Protein AF-A0A1J1E5X7-F1 (afdb_monomer)

Secondary structure (DSSP, 8-state):
-----HHHHHHHHHT---HHHHHHHHHHHHHHHHHHHHHHHHHHHHTT--TTS-HHHHHHHHHHHHHHHHHHHHHHHHHHTT-HHHHHHHHHHHHHHTT--------

Sequence (107 aa):
MKENSMINRLKERWKVNSNWELFKILLVFSVTGSSSVYVKKLAFELLGISSDASLYIRFLMWILIVFPAYQVLLIFYGFIFGMFDFFLEFEKKMFSKLGFKFSKKKG

Solvent-accessible surface area (backbone atoms only — not comparable to full-atom values): 6226 Å² total; per-residue (Å²): 132,85,73,90,44,74,66,51,55,50,25,64,75,68,72,44,92,47,74,66,57,53,50,52,53,52,50,40,52,51,54,37,54,59,49,41,55,54,50,45,52,53,52,37,61,75,67,62,64,53,90,83,54,54,71,66,60,53,51,52,51,46,50,67,50,40,54,58,50,44,53,53,39,42,40,52,44,16,49,76,74,74,38,32,68,60,37,50,52,50,49,54,55,52,40,47,72,73,68,50,70,80,76,79,80,77,126

Foldseek 3Di:
DPPPDPQVVVCVVLVHDDPVVVVLLVVLVVVLVVVLVVQLVVVCVVVVVDPPPDPVVSVVVSCVRSVVSSLVSSLVSCVVSVNNVSSVVVVQVVCVVVVPPPPPPDD

Mean predicted aligned error: 7.23 Å

Organism: NCBI:txid242600

Radius of gyration: 17.44 Å; Cα contacts (8 Å, |Δi|>4): 56; chains: 1; bounding box: 47×28×55 Å

Structure (mmCIF, N/CA/C/O backbone):
data_AF-A0A1J1E5X7-F1
#
_entry.id   AF-A0A1J1E5X7-F1
#
loop_
_atom_site.group_PDB
_atom_site.id
_atom_site.type_symbol
_atom_site.label_atom_id
_atom_site.label_alt_id
_atom_site.label_comp_id
_atom_site.label_asym_id
_atom_site.label_entity_id
_atom_site.label_seq_id
_atom_site.pdbx_PDB_ins_code
_atom_site.Cartn_x
_atom_site.Cartn_y
_atom_site.Cartn_z
_atom_site.occupancy
_atom_site.B_iso_or_equiv
_atom_site.auth_seq_id
_atom_site.auth_comp_id
_atom_site.auth_asym_id
_atom_site.auth_atom_id
_atom_site.pdbx_PDB_model_num
ATOM 1 N N . MET A 1 1 ? -10.505 2.383 31.685 1.00 45.12 1 MET A N 1
ATOM 2 C CA . MET A 1 1 ? -9.136 2.564 31.153 1.00 45.12 1 MET A CA 1
ATOM 3 C C . MET A 1 1 ? -9.135 2.097 29.703 1.00 45.12 1 MET A C 1
ATOM 5 O O . MET A 1 1 ? -9.294 0.906 29.484 1.00 45.12 1 MET A O 1
ATOM 9 N N . LYS A 1 2 ? -9.070 2.995 28.708 1.00 55.28 2 LYS A N 1
ATOM 10 C CA . LYS A 1 2 ? -8.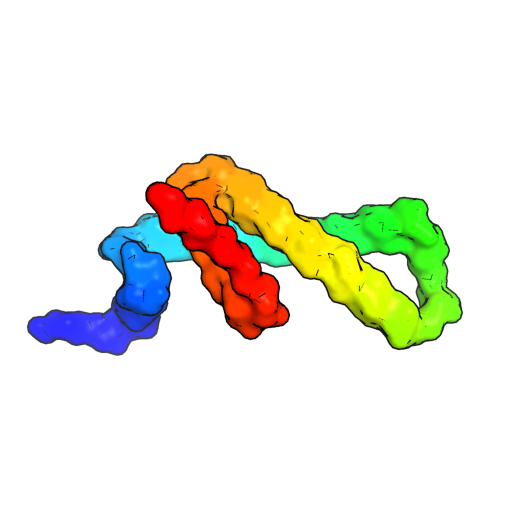874 2.559 27.314 1.00 55.28 2 LYS A CA 1
ATOM 11 C C . LYS A 1 2 ? -7.438 2.057 27.199 1.00 55.28 2 LYS A C 1
ATOM 13 O O . LYS A 1 2 ? -6.506 2.819 27.439 1.00 55.28 2 LYS A O 1
ATOM 18 N N . GLU A 1 3 ? -7.268 0.775 26.915 1.00 57.16 3 GLU A N 1
ATOM 19 C CA . GLU A 1 3 ? -5.953 0.162 26.776 1.00 57.16 3 GLU A CA 1
ATOM 20 C C . GLU A 1 3 ? -5.170 0.854 25.649 1.00 57.16 3 GLU A C 1
ATOM 22 O O . GLU A 1 3 ? -5.604 0.894 24.497 1.00 57.16 3 GLU A O 1
ATOM 27 N N . ASN A 1 4 ? -4.030 1.455 25.991 1.00 63.47 4 ASN A N 1
ATOM 28 C CA . ASN A 1 4 ? -3.239 2.333 25.123 1.00 63.47 4 ASN A CA 1
ATOM 29 C C . ASN A 1 4 ? -2.301 1.523 24.201 1.00 63.47 4 ASN A C 1
ATOM 31 O O . ASN A 1 4 ? -1.118 1.826 24.066 1.00 63.47 4 ASN A O 1
ATOM 35 N N . SER A 1 5 ? -2.811 0.449 23.593 1.00 77.69 5 SER A N 1
ATOM 36 C CA . SER A 1 5 ? -2.023 -0.435 22.729 1.00 77.69 5 SER A CA 1
ATOM 37 C C . SER A 1 5 ? -1.937 0.112 21.298 1.00 77.69 5 SER A C 1
ATOM 39 O O . SER A 1 5 ? -2.867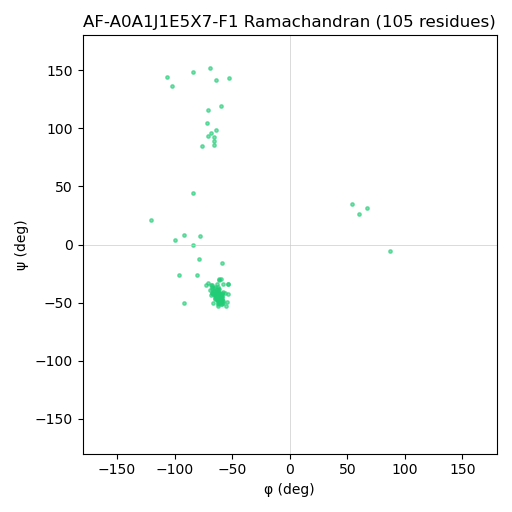 0.752 20.796 1.00 77.69 5 SER A O 1
ATOM 41 N N . MET A 1 6 ? -0.823 -0.151 20.601 1.00 82.50 6 MET A N 1
ATOM 42 C CA . MET A 1 6 ? -0.659 0.231 19.186 1.00 82.50 6 MET A CA 1
ATOM 43 C C . MET A 1 6 ? -1.805 -0.294 18.303 1.00 82.50 6 MET A C 1
ATOM 45 O O . MET A 1 6 ? -2.241 0.392 17.378 1.00 82.50 6 MET A O 1
ATOM 49 N N . ILE A 1 7 ? -2.338 -1.474 18.632 1.00 84.88 7 ILE A N 1
ATOM 50 C CA . ILE A 1 7 ? -3.477 -2.099 17.951 1.00 84.88 7 ILE A CA 1
ATOM 51 C C . ILE A 1 7 ? -4.734 -1.226 18.065 1.00 84.88 7 ILE A C 1
ATOM 53 O O . ILE A 1 7 ? -5.421 -1.009 17.068 1.00 84.88 7 ILE A O 1
ATOM 57 N N . ASN A 1 8 ? -5.018 -0.667 19.244 1.00 84.88 8 ASN A N 1
ATOM 58 C CA . ASN A 1 8 ? -6.198 0.176 19.446 1.00 84.88 8 ASN A CA 1
ATOM 59 C C . ASN A 1 8 ? -6.102 1.506 18.684 1.00 84.88 8 ASN A C 1
ATOM 61 O O . ASN A 1 8 ? -7.095 1.955 18.115 1.00 84.88 8 ASN A O 1
ATOM 65 N N . ARG A 1 9 ? -4.901 2.086 18.552 1.00 85.69 9 ARG A N 1
ATOM 66 C CA . ARG A 1 9 ? -4.683 3.283 17.713 1.00 85.69 9 ARG A CA 1
ATOM 67 C C . ARG A 1 9 ? -4.929 3.010 16.227 1.00 85.69 9 ARG A C 1
ATOM 69 O O . ARG A 1 9 ? -5.503 3.848 15.530 1.00 85.69 9 ARG A O 1
ATOM 76 N N . LEU A 1 10 ? -4.495 1.848 15.731 1.00 85.00 10 LEU A N 1
ATOM 77 C CA . LEU A 1 10 ? -4.739 1.429 14.346 1.00 85.00 10 LEU A CA 1
ATOM 78 C C . LEU A 1 10 ? -6.230 1.220 14.085 1.00 85.00 10 LEU A C 1
ATOM 80 O O . LEU A 1 10 ? -6.751 1.711 13.083 1.00 85.00 10 LEU A O 1
ATOM 84 N N . LYS A 1 11 ? -6.922 0.571 15.024 1.00 86.00 11 LYS A N 1
ATOM 85 C CA . LYS A 1 11 ? -8.371 0.385 14.969 1.00 86.00 11 LYS A CA 1
ATOM 86 C C . LYS A 1 11 ? -9.138 1.697 14.911 1.00 86.00 11 LYS A C 1
ATOM 88 O O . LYS A 1 11 ? -9.968 1.862 14.026 1.00 86.00 11 LYS A O 1
ATOM 93 N N . GLU A 1 12 ? -8.813 2.653 15.781 1.00 87.69 12 GLU A N 1
ATOM 94 C CA . GLU A 1 12 ? -9.443 3.980 15.771 1.00 87.69 12 GLU A CA 1
ATOM 95 C C . GLU A 1 12 ? -9.167 4.730 14.455 1.00 87.69 12 GLU A C 1
ATOM 97 O O . GLU A 1 12 ? -10.076 5.317 13.866 1.00 87.69 12 GLU A O 1
ATOM 102 N N . ARG A 1 13 ? -7.935 4.661 13.926 1.00 85.69 13 ARG A N 1
ATOM 103 C CA . ARG A 1 13 ? -7.561 5.310 12.655 1.00 85.69 13 ARG A CA 1
ATOM 104 C C . ARG A 1 13 ? -8.305 4.735 11.446 1.00 85.69 13 ARG A C 1
ATOM 106 O O . ARG A 1 13 ? -8.611 5.481 10.510 1.00 85.69 13 ARG A O 1
ATOM 113 N N . TRP A 1 14 ? -8.540 3.428 11.440 1.00 85.69 14 TRP A N 1
ATOM 114 C CA . TRP A 1 14 ? -9.210 2.704 10.356 1.00 85.69 14 TRP A CA 1
ATOM 115 C C . TRP A 1 14 ? -10.691 2.424 10.635 1.00 85.69 14 TRP A C 1
ATOM 117 O O . TRP A 1 14 ? -11.353 1.828 9.797 1.00 85.69 14 TRP A O 1
ATOM 127 N N . LYS A 1 15 ? -11.227 2.916 11.760 1.00 87.12 15 LYS A N 1
ATOM 128 C CA . LYS A 1 15 ? -12.627 2.752 12.183 1.00 87.12 15 LYS A CA 1
ATOM 129 C C . LYS A 1 15 ? -13.100 1.289 12.222 1.00 87.12 15 LYS A C 1
ATOM 131 O O . LYS A 1 15 ? -14.258 1.012 11.931 1.00 87.12 15 LYS A O 1
ATOM 136 N N . VAL A 1 16 ? -12.214 0.364 12.585 1.00 88.50 16 VAL A N 1
ATOM 137 C CA . VAL A 1 16 ? -12.538 -1.064 12.747 1.00 88.50 16 VAL A CA 1
ATOM 138 C C . VAL A 1 16 ? -12.675 -1.407 14.222 1.00 88.50 16 VAL A C 1
ATOM 140 O O . VAL A 1 16 ? -11.870 -0.975 15.046 1.00 88.50 16 VAL A O 1
ATOM 143 N N . ASN A 1 17 ? -13.697 -2.189 14.559 1.00 83.62 17 ASN A N 1
ATOM 144 C CA . ASN A 1 17 ? -14.040 -2.491 15.950 1.00 83.62 17 ASN A CA 1
ATOM 145 C C . ASN A 1 17 ? -13.431 -3.826 16.403 1.00 83.62 17 ASN A C 1
ATOM 147 O O . ASN A 1 17 ? -13.140 -4.012 17.586 1.00 83.62 17 ASN A O 1
ATOM 151 N N . SER A 1 18 ? -13.175 -4.744 15.463 1.00 88.56 18 SER A N 1
ATOM 152 C CA . SER A 1 18 ? -12.703 -6.096 15.765 1.00 88.56 18 SER A CA 1
ATOM 153 C C . SER A 1 18 ? -11.223 -6.314 15.430 1.00 88.56 18 SER A C 1
ATOM 155 O O . SER A 1 18 ? -10.704 -5.842 14.419 1.00 88.56 18 SER A O 1
ATOM 157 N N . ASN A 1 19 ? -10.531 -7.106 16.260 1.00 89.00 19 ASN A N 1
ATOM 158 C CA . ASN A 1 19 ? -9.185 -7.615 15.948 1.00 89.00 19 ASN A CA 1
ATOM 159 C C . ASN A 1 19 ? -9.173 -8.428 14.646 1.00 89.00 19 ASN A C 1
ATOM 161 O O . ASN A 1 19 ? -8.198 -8.384 13.900 1.00 89.00 19 ASN A O 1
ATOM 165 N N . TRP A 1 20 ? -10.266 -9.142 14.365 1.00 89.62 20 TRP A N 1
ATOM 166 C CA . TRP A 1 20 ? -10.397 -9.963 13.165 1.00 89.62 20 TRP A CA 1
ATOM 167 C C . TRP A 1 20 ? -10.460 -9.119 11.889 1.00 89.62 20 TRP A C 1
ATOM 169 O O . TRP A 1 20 ? -9.883 -9.477 10.866 1.00 89.62 20 TRP A O 1
ATOM 179 N N . GLU A 1 21 ? -11.116 -7.961 11.952 1.00 90.69 21 GLU A N 1
ATOM 180 C CA . GLU A 1 21 ? -11.166 -7.011 10.839 1.00 90.69 21 GLU A CA 1
ATOM 181 C C . GLU A 1 21 ? -9.783 -6.442 10.535 1.00 90.69 21 GLU A C 1
ATOM 183 O O . GLU A 1 21 ? -9.360 -6.439 9.380 1.00 90.69 21 GLU A O 1
ATOM 188 N N . LEU A 1 22 ? -9.048 -6.038 11.577 1.00 91.62 22 LEU A N 1
ATOM 189 C CA . LEU A 1 22 ? -7.674 -5.569 11.432 1.00 91.62 22 LEU A CA 1
ATOM 190 C C . LEU A 1 22 ? -6.770 -6.654 10.831 1.00 91.62 22 LEU A C 1
ATOM 192 O O . LEU A 1 22 ? -6.003 -6.364 9.917 1.00 91.62 22 LEU A O 1
ATOM 196 N N . PHE A 1 23 ? -6.886 -7.901 11.295 1.00 93.44 23 PHE A N 1
ATOM 197 C CA . PHE A 1 23 ? -6.132 -9.026 10.741 1.00 93.44 23 PHE A CA 1
ATOM 198 C C . PHE A 1 23 ? -6.421 -9.234 9.249 1.00 93.44 23 PHE A C 1
ATOM 200 O O . PHE A 1 23 ? -5.485 -9.331 8.460 1.00 93.44 23 PHE A O 1
ATOM 207 N N . LYS A 1 24 ? -7.698 -9.221 8.839 1.00 93.31 24 LYS A N 1
ATOM 208 C CA . LYS A 1 24 ? -8.082 -9.321 7.421 1.00 93.31 24 LYS A CA 1
ATOM 209 C C . LYS A 1 24 ? -7.484 -8.193 6.581 1.00 93.31 24 LYS A C 1
ATOM 211 O O . LYS A 1 24 ? -6.982 -8.453 5.494 1.00 93.31 24 LYS A O 1
ATOM 216 N N . ILE A 1 25 ? -7.499 -6.959 7.085 1.00 92.94 25 ILE A N 1
ATOM 217 C CA . ILE A 1 25 ? -6.903 -5.810 6.390 1.00 92.94 25 ILE A CA 1
ATOM 218 C C . ILE A 1 25 ? -5.398 -6.020 6.193 1.00 92.94 25 ILE A C 1
ATOM 220 O O . ILE A 1 25 ? -4.894 -5.850 5.084 1.00 92.94 25 ILE A O 1
ATOM 224 N N . LEU A 1 26 ? -4.683 -6.417 7.250 1.00 93.69 26 LEU A N 1
ATOM 225 C CA . LEU A 1 26 ? -3.247 -6.695 7.176 1.00 93.69 26 LEU A CA 1
ATOM 226 C C . LEU A 1 26 ? -2.944 -7.828 6.192 1.00 93.69 26 LEU A C 1
ATOM 228 O O . LEU A 1 26 ? -2.041 -7.692 5.373 1.00 93.69 26 LEU A O 1
ATOM 232 N N . LEU A 1 27 ? -3.739 -8.897 6.219 1.00 95.50 27 LEU A N 1
ATOM 233 C CA . LEU A 1 27 ? -3.611 -10.020 5.298 1.00 95.50 27 LEU A CA 1
ATOM 234 C C . LEU A 1 27 ? -3.802 -9.573 3.844 1.00 95.50 27 LEU A C 1
ATOM 236 O O . LEU A 1 27 ? -2.970 -9.895 2.998 1.00 95.50 27 LEU A O 1
ATOM 240 N N . VAL A 1 28 ? -4.834 -8.776 3.552 1.00 95.62 28 VAL A N 1
ATOM 241 C CA . VAL A 1 28 ? -5.051 -8.212 2.211 1.00 95.62 28 VAL A CA 1
ATOM 242 C C . VAL A 1 28 ? -3.856 -7.369 1.770 1.00 95.62 28 VAL A C 1
ATOM 244 O O . VAL A 1 28 ? -3.386 -7.541 0.647 1.00 95.62 28 VAL A O 1
ATOM 247 N N . PHE A 1 29 ? -3.313 -6.508 2.635 1.00 95.06 29 PHE A N 1
ATOM 248 C CA . PHE A 1 29 ? -2.122 -5.719 2.306 1.00 95.06 29 PHE A CA 1
ATOM 249 C C . PHE A 1 29 ? -0.897 -6.594 2.025 1.00 95.06 29 PHE A C 1
ATOM 251 O O . PHE A 1 29 ? -0.166 -6.318 1.073 1.00 95.06 29 PHE A O 1
ATOM 258 N N . SER A 1 30 ? -0.689 -7.658 2.805 1.00 95.75 30 SER A N 1
ATOM 259 C CA . SER A 1 30 ? 0.403 -8.609 2.592 1.00 95.75 30 SER A CA 1
ATOM 260 C C . SER A 1 30 ? 0.277 -9.323 1.247 1.00 95.75 30 SER A C 1
ATOM 262 O O . SER A 1 30 ? 1.225 -9.299 0.464 1.00 95.75 30 SER A O 1
ATOM 264 N N . VAL A 1 31 ? -0.895 -9.891 0.936 1.00 95.94 31 VAL A N 1
ATOM 265 C CA . VAL A 1 31 ? -1.110 -10.596 -0.338 1.00 95.94 31 VAL A CA 1
ATOM 266 C C . VAL A 1 31 ? -1.013 -9.630 -1.520 1.00 95.94 31 VAL A C 1
ATOM 268 O O . VAL A 1 31 ? -0.313 -9.917 -2.487 1.00 95.94 31 VAL A O 1
ATOM 271 N N . THR A 1 32 ? -1.625 -8.447 -1.426 1.00 95.62 32 THR A N 1
ATOM 272 C CA . THR A 1 32 ? -1.532 -7.406 -2.467 1.00 95.62 32 THR A CA 1
ATOM 273 C C . THR A 1 32 ? -0.077 -6.993 -2.709 1.00 95.62 32 THR A C 1
ATOM 275 O O . THR A 1 32 ? 0.358 -6.890 -3.857 1.00 95.62 32 THR A O 1
ATOM 278 N N . GLY A 1 33 ? 0.698 -6.793 -1.636 1.00 93.19 33 GLY A N 1
ATOM 279 C CA . GLY A 1 33 ? 2.120 -6.462 -1.703 1.00 93.19 33 GLY A CA 1
ATOM 280 C C . GLY A 1 33 ? 2.920 -7.525 -2.448 1.00 93.19 33 GLY A C 1
ATOM 281 O O . GLY A 1 33 ? 3.617 -7.197 -3.409 1.00 93.19 33 GLY A O 1
ATOM 282 N N . SER A 1 34 ? 2.759 -8.795 -2.076 1.00 95.00 34 SER A N 1
ATOM 283 C CA . SER A 1 34 ? 3.409 -9.913 -2.764 1.00 95.00 34 SER A CA 1
ATOM 284 C C . SER A 1 34 ? 3.001 -9.996 -4.239 1.00 95.00 34 SER A C 1
ATOM 286 O O . SER A 1 34 ? 3.870 -10.065 -5.109 1.00 95.00 34 SER A O 1
ATOM 288 N N . SER A 1 35 ? 1.706 -9.906 -4.549 1.00 95.00 35 SER A N 1
ATOM 289 C CA . SER A 1 35 ? 1.192 -9.980 -5.924 1.00 95.00 35 SER A CA 1
ATOM 290 C C . SER A 1 35 ? 1.693 -8.842 -6.816 1.00 95.00 35 SER A C 1
ATOM 292 O O . SER A 1 35 ? 1.974 -9.058 -7.994 1.00 95.00 35 SER A O 1
ATOM 294 N N . SER A 1 36 ? 1.887 -7.641 -6.266 1.00 93.25 36 SER A N 1
ATOM 295 C CA . SER A 1 36 ? 2.357 -6.475 -7.027 1.00 93.25 36 SER A CA 1
ATOM 296 C C . SER A 1 36 ? 3.750 -6.662 -7.648 1.00 93.25 36 SER A C 1
ATOM 298 O O . SER A 1 36 ? 4.024 -6.140 -8.732 1.00 93.25 36 SER A O 1
ATOM 300 N N . VAL A 1 37 ? 4.615 -7.460 -7.011 1.00 92.12 37 VAL A N 1
ATOM 301 C CA . VAL A 1 37 ? 5.949 -7.799 -7.532 1.00 92.12 37 VAL A CA 1
ATOM 302 C C . VAL A 1 37 ? 5.834 -8.668 -8.783 1.00 92.12 37 VAL A C 1
ATOM 304 O O . VAL A 1 37 ? 6.534 -8.426 -9.769 1.00 92.12 37 VAL A O 1
ATOM 307 N N . TYR A 1 38 ? 4.917 -9.637 -8.774 1.00 93.06 38 TYR A N 1
ATOM 308 C CA . TYR A 1 38 ? 4.651 -10.478 -9.940 1.00 93.06 38 TYR A CA 1
ATOM 309 C C . TYR A 1 38 ? 4.027 -9.676 -11.079 1.00 93.06 38 TYR A C 1
ATOM 311 O O . TYR A 1 38 ? 4.462 -9.817 -12.219 1.00 93.06 38 TYR A O 1
ATOM 319 N N . VAL A 1 39 ? 3.082 -8.774 -10.778 1.00 92.44 39 VAL A N 1
ATOM 320 C CA . VAL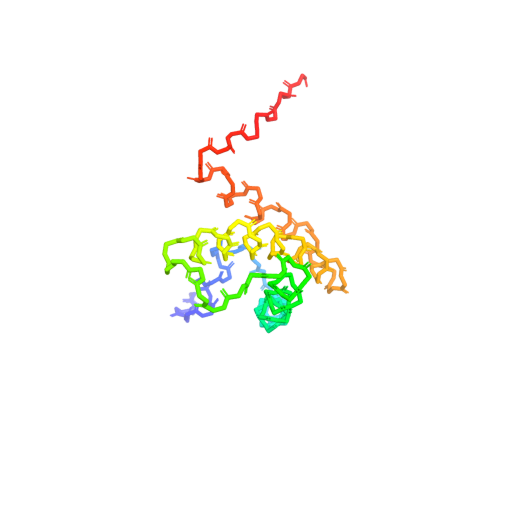 A 1 39 ? 2.489 -7.894 -11.798 1.00 92.44 39 VAL A CA 1
ATOM 321 C C . VAL A 1 39 ? 3.546 -7.004 -12.441 1.00 92.44 39 VAL A C 1
ATOM 323 O O . VAL A 1 39 ? 3.572 -6.884 -13.662 1.00 92.44 39 VAL A O 1
ATOM 326 N N . LYS A 1 40 ? 4.463 -6.429 -11.651 1.00 89.75 40 LYS A N 1
ATOM 327 C CA . LYS A 1 40 ? 5.600 -5.674 -12.191 1.00 89.75 40 LYS A CA 1
ATOM 328 C C . LYS A 1 40 ? 6.398 -6.518 -13.177 1.00 89.75 40 LYS A C 1
ATOM 330 O O . LYS A 1 40 ? 6.674 -6.050 -14.275 1.00 89.75 40 LYS A O 1
ATOM 335 N N . LYS A 1 41 ? 6.809 -7.720 -12.763 1.00 89.50 41 LYS A N 1
ATOM 336 C CA . LYS A 1 41 ? 7.637 -8.602 -13.590 1.00 89.50 41 LYS A CA 1
ATOM 337 C C . LYS A 1 41 ? 6.930 -8.921 -14.907 1.00 89.50 41 LYS A C 1
ATOM 339 O O . LYS A 1 41 ? 7.499 -8.668 -15.963 1.00 89.50 41 LYS A O 1
ATOM 344 N N . LEU A 1 42 ? 5.673 -9.360 -14.828 1.00 90.69 42 LEU A N 1
ATOM 345 C CA 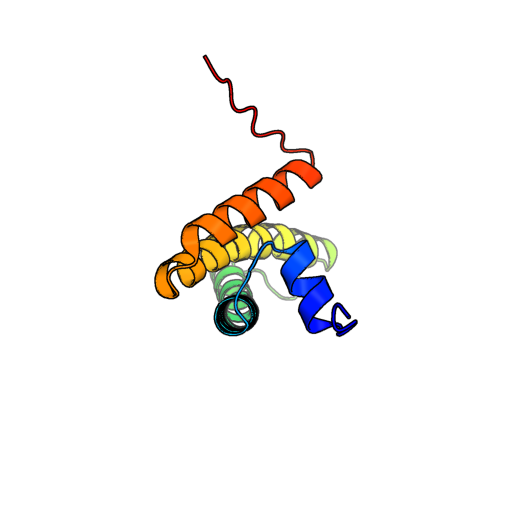. LEU A 1 42 ? 4.854 -9.681 -15.992 1.00 90.69 42 LEU A CA 1
ATOM 346 C C . LEU A 1 42 ? 4.705 -8.476 -16.928 1.00 90.69 42 LEU A C 1
ATOM 348 O O . LEU A 1 42 ? 4.937 -8.588 -18.123 1.00 90.69 42 LEU A O 1
ATOM 352 N N . ALA A 1 43 ? 4.368 -7.303 -16.396 1.00 89.19 43 ALA A N 1
ATOM 353 C CA . ALA A 1 43 ? 4.188 -6.107 -17.209 1.00 89.19 43 ALA A CA 1
ATOM 354 C C . ALA A 1 43 ? 5.492 -5.631 -17.871 1.00 89.19 43 ALA A C 1
ATOM 356 O O . ALA A 1 43 ? 5.467 -5.186 -19.014 1.00 89.19 43 ALA A O 1
ATOM 357 N N . PHE A 1 44 ? 6.633 -5.732 -17.183 1.00 87.06 44 PHE A N 1
ATOM 358 C CA . PHE A 1 44 ? 7.934 -5.355 -17.745 1.00 87.06 44 PHE A CA 1
ATOM 359 C C . PHE A 1 44 ? 8.380 -6.314 -18.854 1.00 87.06 44 PHE A C 1
ATOM 361 O O . PHE A 1 44 ? 8.913 -5.853 -19.862 1.00 87.06 44 PHE A O 1
ATOM 368 N N . GLU A 1 45 ? 8.133 -7.615 -18.685 1.00 87.31 45 GLU A N 1
ATOM 369 C CA . GLU A 1 45 ? 8.389 -8.631 -19.712 1.00 87.31 45 GLU A CA 1
ATOM 370 C C . GLU A 1 45 ? 7.486 -8.423 -20.936 1.00 87.31 45 GLU A C 1
ATOM 372 O O . GLU A 1 45 ? 7.985 -8.384 -22.058 1.00 87.31 45 GLU A O 1
ATOM 377 N N . LEU A 1 46 ? 6.181 -8.198 -20.732 1.00 86.62 46 LEU A N 1
ATOM 378 C CA . LEU A 1 46 ? 5.218 -7.959 -21.818 1.00 86.62 46 LEU A CA 1
ATOM 379 C C . LEU A 1 46 ? 5.525 -6.694 -22.625 1.00 86.62 46 LEU A C 1
ATOM 381 O O . LEU A 1 46 ? 5.330 -6.670 -23.837 1.00 86.62 46 LEU A O 1
ATOM 385 N N . LEU A 1 47 ? 5.999 -5.639 -21.962 1.00 84.56 47 LEU A N 1
ATOM 386 C CA . LEU A 1 47 ? 6.360 -4.376 -22.608 1.00 84.56 47 LEU A CA 1
ATOM 387 C C . LEU A 1 47 ? 7.778 -4.388 -23.198 1.00 84.56 47 LEU A C 1
ATOM 389 O O . LEU A 1 47 ? 8.211 -3.375 -23.743 1.00 84.56 47 LEU A O 1
ATOM 393 N N . GLY A 1 48 ? 8.517 -5.497 -23.071 1.00 80.00 48 GLY A N 1
ATOM 394 C CA . GLY A 1 48 ? 9.880 -5.619 -23.590 1.00 80.00 48 GLY A CA 1
ATOM 395 C C . GLY A 1 48 ? 10.854 -4.604 -22.985 1.00 80.00 48 GLY A C 1
ATOM 396 O O . GLY A 1 48 ? 11.833 -4.225 -23.635 1.00 80.00 48 GLY A O 1
ATOM 397 N N . ILE A 1 49 ? 10.590 -4.127 -21.758 1.00 74.75 49 ILE A N 1
ATOM 398 C CA . ILE A 1 49 ? 11.432 -3.129 -21.089 1.00 74.75 49 ILE A CA 1
ATOM 399 C C . ILE A 1 49 ? 12.742 -3.805 -20.706 1.00 74.75 49 ILE A C 1
ATOM 401 O O . ILE A 1 49 ? 12.879 -4.426 -19.650 1.00 74.75 49 ILE A O 1
ATOM 405 N N . SER A 1 50 ? 13.713 -3.668 -21.597 1.00 66.88 50 SER A N 1
ATOM 406 C CA . SER A 1 50 ? 15.043 -4.227 -21.430 1.00 66.88 50 SER A CA 1
ATOM 407 C C . SER A 1 50 ? 15.788 -3.491 -20.314 1.00 66.88 50 SER A C 1
ATOM 409 O O . SER A 1 50 ? 15.547 -2.310 -20.044 1.00 66.88 50 SER A O 1
ATOM 411 N N . SER A 1 51 ? 16.722 -4.177 -19.652 1.00 67.50 51 SER A N 1
ATOM 412 C CA . SER A 1 51 ? 17.577 -3.590 -18.607 1.00 67.50 51 SER A CA 1
ATOM 413 C C . SER A 1 51 ? 18.414 -2.401 -19.088 1.00 67.50 51 SER A C 1
ATOM 415 O O . SER A 1 51 ? 18.899 -1.649 -18.247 1.00 67.50 51 SER A O 1
ATOM 417 N N . ASP A 1 52 ? 18.532 -2.246 -20.408 1.00 72.75 52 ASP A N 1
ATOM 418 C CA . ASP A 1 52 ? 19.257 -1.194 -21.123 1.00 72.75 52 ASP A CA 1
ATOM 419 C C . ASP A 1 52 ? 18.492 0.145 -21.199 1.00 72.75 52 ASP A C 1
ATOM 421 O O . ASP A 1 52 ? 19.050 1.193 -21.514 1.00 72.75 52 ASP A O 1
ATOM 425 N N . ALA A 1 53 ? 17.195 0.150 -20.862 1.00 75.62 53 ALA A N 1
ATOM 426 C CA . ALA A 1 53 ? 16.455 1.396 -20.708 1.00 75.62 53 ALA A CA 1
ATOM 427 C C . ALA A 1 53 ? 17.025 2.215 -19.540 1.00 75.62 53 ALA A C 1
ATOM 429 O O . ALA A 1 53 ? 17.345 1.672 -18.476 1.00 75.62 53 ALA A O 1
ATOM 430 N N . SER A 1 54 ? 17.085 3.539 -19.712 1.00 84.75 54 SER A N 1
ATOM 431 C CA . SER A 1 54 ? 17.585 4.438 -18.671 1.00 84.75 54 SER A CA 1
ATOM 432 C C . SER A 1 54 ? 16.860 4.199 -17.341 1.00 84.75 54 SER A C 1
ATOM 434 O O . SER A 1 54 ? 15.652 3.929 -17.296 1.00 84.75 54 SER A O 1
ATOM 436 N N . LEU A 1 55 ? 17.595 4.311 -16.230 1.00 84.94 55 LEU A N 1
ATOM 437 C CA . LEU A 1 55 ? 17.039 4.097 -14.888 1.00 84.94 55 LEU A CA 1
ATOM 438 C C . LEU A 1 55 ? 15.797 4.968 -14.635 1.00 84.94 55 LEU A C 1
ATOM 440 O O . LEU A 1 55 ? 14.845 4.508 -14.006 1.00 84.94 55 LEU A O 1
ATOM 444 N N . TYR A 1 56 ? 15.771 6.181 -15.196 1.00 87.19 56 TYR A N 1
ATOM 445 C CA . TYR A 1 56 ? 14.627 7.091 -15.148 1.00 87.19 56 TYR A CA 1
ATOM 446 C C . TYR A 1 56 ? 13.381 6.519 -15.834 1.00 87.19 56 TYR A C 1
ATOM 448 O O . TYR A 1 56 ? 12.306 6.525 -15.235 1.00 87.19 56 TYR A O 1
ATOM 456 N N . ILE A 1 57 ? 13.515 5.979 -17.051 1.00 85.56 57 ILE A N 1
ATOM 457 C CA . ILE A 1 57 ? 12.393 5.373 -17.785 1.00 85.56 57 ILE A CA 1
ATOM 458 C C . ILE A 1 57 ? 11.870 4.154 -17.023 1.00 85.56 57 ILE A C 1
ATOM 460 O O . ILE A 1 57 ? 10.664 4.012 -16.829 1.00 85.56 57 ILE A O 1
ATOM 464 N N . ARG A 1 58 ? 12.768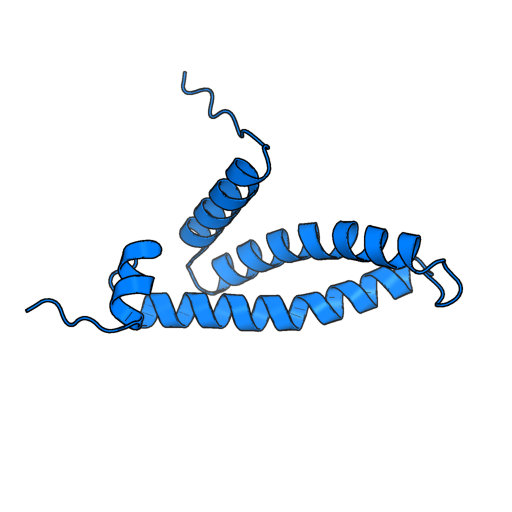 3.302 -16.516 1.00 84.44 58 ARG A N 1
ATOM 465 C CA . ARG A 1 58 ? 12.386 2.112 -15.739 1.00 84.44 58 ARG A CA 1
ATOM 466 C C . ARG A 1 58 ? 11.650 2.479 -14.453 1.00 84.44 58 ARG A C 1
ATOM 468 O O . ARG A 1 58 ? 10.675 1.817 -14.104 1.00 84.44 58 ARG A O 1
ATOM 475 N N . PHE A 1 59 ? 12.094 3.522 -13.756 1.00 88.44 59 PHE A N 1
ATOM 476 C CA . PHE A 1 59 ? 11.441 3.996 -12.539 1.00 88.44 59 PHE A CA 1
ATOM 477 C C . PHE A 1 59 ? 10.064 4.606 -12.823 1.00 88.44 59 PHE A C 1
ATOM 479 O O . PHE A 1 59 ? 9.097 4.286 -12.131 1.00 88.44 59 PHE A O 1
ATOM 486 N N . LEU A 1 60 ? 9.948 5.422 -13.873 1.00 89.75 60 LEU A N 1
ATOM 487 C CA . LEU A 1 60 ? 8.678 6.025 -14.269 1.00 89.75 60 LEU A CA 1
ATOM 488 C C . LEU A 1 60 ? 7.654 4.961 -14.687 1.00 89.75 60 LEU A C 1
ATOM 490 O O . LEU A 1 60 ? 6.527 4.966 -14.197 1.00 89.75 60 LEU A O 1
ATOM 494 N N . MET A 1 61 ? 8.067 4.000 -15.519 1.00 88.81 61 MET A N 1
ATOM 495 C CA . MET A 1 61 ? 7.233 2.862 -15.921 1.00 88.81 61 MET A CA 1
ATOM 496 C C . MET A 1 61 ? 6.837 2.003 -14.721 1.00 88.81 61 MET A C 1
ATOM 498 O O . MET A 1 61 ? 5.699 1.549 -14.629 1.00 88.81 61 MET A O 1
ATOM 502 N N . TRP A 1 62 ? 7.750 1.808 -13.766 1.00 88.31 62 TRP A N 1
ATOM 503 C CA . TRP A 1 62 ? 7.446 1.075 -12.542 1.00 88.31 62 TRP A CA 1
ATOM 504 C C . TRP A 1 62 ? 6.314 1.736 -11.756 1.00 88.31 62 TRP A C 1
ATOM 506 O O . TRP A 1 62 ? 5.360 1.046 -11.404 1.00 88.31 62 TRP A O 1
ATOM 516 N N . ILE A 1 63 ? 6.377 3.053 -11.540 1.00 90.88 63 ILE A N 1
ATOM 517 C CA . ILE A 1 63 ? 5.297 3.793 -10.877 1.00 90.88 63 ILE A CA 1
ATOM 518 C C . ILE A 1 63 ? 4.006 3.683 -11.689 1.00 90.88 63 ILE A C 1
ATOM 520 O O . ILE A 1 63 ? 2.983 3.300 -11.133 1.00 90.88 63 ILE A O 1
ATOM 524 N N . LEU A 1 64 ? 4.051 3.958 -12.994 1.00 90.31 64 LEU A N 1
ATOM 525 C CA . LEU A 1 64 ? 2.863 3.973 -13.854 1.00 90.31 64 LEU A CA 1
ATOM 526 C C . LEU A 1 64 ? 2.148 2.625 -13.947 1.00 90.31 64 LEU A C 1
ATOM 528 O O . LEU A 1 64 ? 0.939 2.605 -14.137 1.00 90.31 64 LEU A O 1
ATOM 532 N N . ILE A 1 65 ? 2.865 1.511 -13.816 1.00 90.62 65 ILE A N 1
ATOM 533 C CA . ILE A 1 65 ? 2.287 0.167 -13.904 1.00 90.62 65 ILE A CA 1
ATOM 534 C C . ILE A 1 65 ? 1.873 -0.339 -12.526 1.00 90.62 65 ILE A C 1
ATOM 536 O O . ILE A 1 65 ? 0.752 -0.810 -12.336 1.00 90.62 65 ILE A O 1
ATOM 540 N N . VAL A 1 66 ? 2.779 -0.263 -11.549 1.00 91.44 66 VAL A N 1
ATOM 541 C CA . VAL A 1 66 ? 2.549 -0.865 -10.232 1.00 91.44 66 VAL A CA 1
ATOM 542 C C . VAL A 1 66 ? 1.524 -0.071 -9.445 1.00 91.44 66 VAL A C 1
ATOM 544 O O . VAL A 1 66 ? 0.721 -0.678 -8.744 1.00 91.44 66 VAL A O 1
ATOM 547 N N . PHE A 1 67 ? 1.492 1.258 -9.579 1.00 91.56 67 PHE A N 1
ATOM 548 C CA . PHE A 1 67 ? 0.529 2.071 -8.844 1.00 91.56 67 PHE A CA 1
ATOM 549 C C . PHE A 1 67 ? -0.930 1.733 -9.213 1.00 91.56 67 PHE A C 1
ATOM 551 O O . PHE A 1 67 ? -1.677 1.393 -8.291 1.00 91.56 67 PHE A O 1
ATOM 558 N N . PRO A 1 68 ? -1.354 1.726 -10.497 1.00 91.31 68 PRO A N 1
ATOM 559 C CA . PRO A 1 68 ? -2.709 1.315 -10.869 1.00 91.31 68 PRO A CA 1
ATOM 560 C C . PRO A 1 68 ? -2.979 -0.162 -10.586 1.00 91.31 68 PRO A C 1
ATOM 562 O O . PRO A 1 68 ? -4.050 -0.500 -10.086 1.00 91.31 68 PRO A O 1
ATOM 565 N N . ALA A 1 69 ? -2.004 -1.042 -10.841 1.00 93.19 69 ALA A N 1
ATOM 566 C CA . ALA A 1 69 ? -2.153 -2.462 -10.541 1.00 93.19 69 ALA A CA 1
ATOM 567 C C . ALA A 1 69 ? -2.431 -2.708 -9.053 1.00 93.19 69 ALA A C 1
ATOM 569 O O . ALA A 1 69 ? -3.293 -3.512 -8.711 1.00 93.19 69 ALA A O 1
ATOM 570 N N . TYR A 1 70 ? -1.741 -1.992 -8.162 1.00 92.69 70 TYR A N 1
ATOM 571 C CA . TYR A 1 70 ? -1.939 -2.112 -6.721 1.00 92.69 70 TYR A CA 1
ATOM 572 C C . TYR A 1 70 ? -3.354 -1.706 -6.300 1.00 92.69 70 TYR A C 1
ATOM 574 O O . TYR A 1 70 ? -3.940 -2.371 -5.451 1.00 92.69 70 TYR A O 1
ATOM 582 N N . GLN A 1 71 ? -3.925 -0.666 -6.916 1.00 93.12 71 GLN A N 1
ATOM 583 C CA . GLN A 1 71 ? -5.305 -0.260 -6.637 1.00 93.12 71 GLN A CA 1
ATOM 584 C C . GLN A 1 71 ? -6.303 -1.357 -7.009 1.00 93.12 71 GLN A C 1
ATOM 586 O O . GLN A 1 71 ? -7.125 -1.756 -6.187 1.00 93.12 71 GLN A O 1
ATOM 591 N N . VAL A 1 72 ? -6.167 -1.917 -8.215 1.00 93.81 72 VAL A N 1
ATOM 592 C CA . VAL A 1 72 ? -7.029 -3.011 -8.682 1.00 93.81 72 VAL A CA 1
ATOM 593 C C . VAL A 1 72 ? -6.890 -4.237 -7.777 1.00 93.81 72 VAL A C 1
ATOM 595 O O . VAL A 1 72 ? -7.895 -4.814 -7.368 1.00 93.81 72 VAL A O 1
ATOM 598 N N . LEU A 1 73 ? -5.659 -4.609 -7.411 1.00 95.06 73 LEU A N 1
ATOM 599 C CA . LEU A 1 73 ? -5.400 -5.737 -6.516 1.00 95.06 73 LEU A CA 1
ATOM 600 C C . LEU A 1 73 ? -5.988 -5.515 -5.117 1.00 95.06 73 LEU A C 1
ATOM 602 O O . LEU A 1 73 ? -6.579 -6.441 -4.568 1.00 95.06 73 LEU A O 1
ATOM 606 N N . LEU A 1 74 ? -5.874 -4.309 -4.547 1.00 94.88 74 LEU A N 1
ATOM 607 C CA . LEU A 1 74 ? -6.451 -3.997 -3.236 1.00 94.88 74 LEU A CA 1
ATOM 608 C C . LEU A 1 74 ? -7.966 -4.190 -3.228 1.00 94.88 74 LEU A C 1
ATOM 610 O O . LEU A 1 74 ? -8.499 -4.804 -2.306 1.00 94.88 74 LEU A O 1
ATOM 614 N N . ILE A 1 75 ? -8.658 -3.684 -4.251 1.00 95.50 75 ILE A N 1
ATOM 615 C CA . ILE A 1 75 ? -10.110 -3.838 -4.376 1.00 95.50 75 ILE A CA 1
ATOM 616 C C . ILE A 1 75 ? -10.468 -5.310 -4.602 1.00 95.50 75 ILE A C 1
ATOM 618 O O . ILE A 1 75 ? -11.401 -5.814 -3.981 1.00 95.50 75 ILE A O 1
ATOM 622 N N . PHE A 1 76 ? -9.714 -6.011 -5.452 1.00 95.94 76 PHE A N 1
ATOM 623 C CA . PHE A 1 76 ? -9.933 -7.421 -5.772 1.00 95.94 76 PHE A CA 1
ATOM 624 C C . PHE A 1 76 ? -9.781 -8.328 -4.545 1.00 95.94 76 PHE A C 1
ATOM 626 O O . PHE A 1 76 ? -10.685 -9.097 -4.220 1.00 95.94 76 PHE A O 1
ATOM 633 N N . TYR A 1 77 ? -8.677 -8.212 -3.807 1.00 95.50 77 TYR A N 1
ATOM 634 C CA . TYR A 1 77 ? -8.501 -8.960 -2.564 1.00 95.50 77 TYR A CA 1
ATOM 635 C C . TYR A 1 77 ? -9.475 -8.475 -1.486 1.00 95.50 77 TYR A C 1
ATOM 637 O O . TYR A 1 77 ? -10.059 -9.291 -0.778 1.00 95.50 77 TYR A O 1
ATOM 645 N N . GLY A 1 78 ? -9.741 -7.171 -1.400 1.00 94.56 78 GLY A N 1
ATOM 646 C CA . GLY A 1 78 ? -10.785 -6.623 -0.538 1.00 94.56 78 GLY A CA 1
ATOM 647 C C . GLY A 1 78 ? -12.144 -7.281 -0.784 1.00 94.56 78 GLY A C 1
ATOM 648 O O . GLY A 1 78 ? -12.820 -7.652 0.172 1.00 94.56 78 GLY A O 1
ATOM 649 N N . PHE A 1 79 ? -12.514 -7.509 -2.043 1.00 94.94 79 PHE A N 1
ATOM 650 C CA . PHE A 1 79 ? -13.721 -8.239 -2.423 1.00 94.94 79 PHE A CA 1
ATOM 651 C C . PHE A 1 79 ? -13.691 -9.698 -1.951 1.00 94.94 79 PHE A C 1
ATOM 653 O O . PHE A 1 79 ? -14.631 -10.136 -1.291 1.00 94.94 79 PHE A O 1
ATOM 660 N N . ILE A 1 80 ? -12.588 -10.418 -2.183 1.00 95.06 80 ILE A N 1
ATOM 661 C CA . ILE A 1 80 ? -12.424 -11.821 -1.755 1.00 95.06 80 ILE A CA 1
ATOM 662 C C . ILE A 1 80 ? -12.578 -11.983 -0.234 1.00 95.06 80 ILE A C 1
ATOM 664 O O . ILE A 1 80 ? -13.206 -12.931 0.230 1.00 95.06 80 ILE A O 1
ATOM 668 N N . PHE A 1 81 ? -12.027 -11.058 0.555 1.00 92.75 81 PHE A N 1
ATOM 669 C CA . PHE A 1 81 ? -12.038 -11.131 2.022 1.00 92.75 81 PHE A CA 1
ATOM 670 C C . PHE A 1 81 ? -13.241 -10.421 2.679 1.00 92.75 81 PHE A C 1
ATOM 672 O O . PHE A 1 81 ? -13.285 -10.286 3.909 1.00 92.75 81 PHE A O 1
ATOM 679 N N . GLY A 1 82 ? -14.219 -9.961 1.884 1.00 91.69 82 GLY A N 1
ATOM 680 C CA . GLY A 1 82 ? -15.429 -9.288 2.376 1.00 91.69 82 GLY A CA 1
ATOM 681 C C . GLY A 1 82 ? -15.16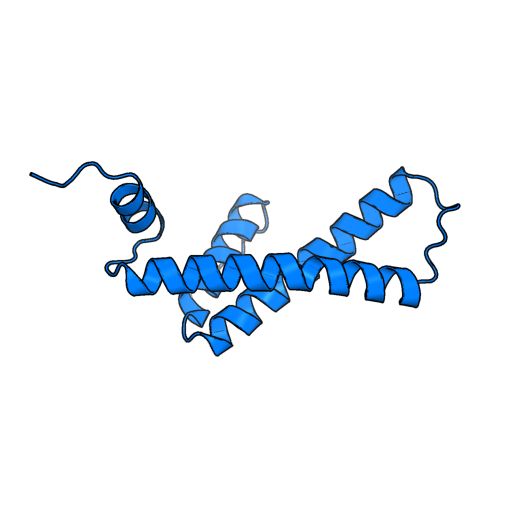6 -7.915 3.010 1.00 91.69 82 GLY A C 1
ATOM 682 O O . GLY A 1 82 ? -15.840 -7.530 3.958 1.00 91.69 82 GLY A O 1
ATOM 683 N N . MET A 1 83 ? -14.144 -7.206 2.530 1.00 92.50 83 MET A N 1
ATOM 684 C CA . MET A 1 83 ? -13.686 -5.878 2.966 1.00 92.50 83 MET A CA 1
ATOM 685 C C . MET A 1 83 ? -13.734 -4.839 1.828 1.00 92.50 83 MET A C 1
ATOM 687 O O . MET A 1 83 ? -13.036 -3.827 1.870 1.00 92.50 83 MET A O 1
ATOM 691 N N . PHE A 1 84 ? -14.538 -5.086 0.793 1.00 93.06 84 PHE A N 1
ATOM 692 C CA . PHE A 1 84 ? -14.615 -4.255 -0.412 1.00 93.06 84 PHE A CA 1
ATOM 693 C C . PHE A 1 84 ? -14.895 -2.776 -0.112 1.00 93.06 84 PHE A C 1
ATOM 695 O O . PHE A 1 84 ? -14.150 -1.913 -0.572 1.00 93.06 84 PHE A O 1
ATOM 702 N N . ASP A 1 85 ? -15.906 -2.476 0.710 1.00 91.00 85 ASP A N 1
ATOM 703 C CA . ASP A 1 85 ? -16.277 -1.094 1.041 1.00 91.00 85 ASP A CA 1
ATOM 704 C C . ASP A 1 85 ? -15.152 -0.354 1.769 1.00 91.00 85 ASP A C 1
ATOM 706 O O . ASP A 1 85 ? -14.852 0.798 1.451 1.00 91.00 85 ASP A O 1
ATOM 710 N N . PHE A 1 86 ? -14.465 -1.043 2.688 1.00 92.75 86 PHE A N 1
ATOM 711 C CA . PHE A 1 86 ? -13.307 -0.495 3.388 1.00 92.75 86 PHE A CA 1
ATOM 712 C C . PHE A 1 86 ? -12.196 -0.110 2.405 1.00 92.75 86 PHE A C 1
ATOM 714 O O . PHE A 1 86 ? -11.678 1.007 2.463 1.00 92.75 86 PHE A O 1
ATOM 721 N N . PHE A 1 87 ? -11.838 -1.012 1.484 1.00 94.69 87 PHE A N 1
ATOM 722 C CA . PHE A 1 87 ? -10.768 -0.758 0.519 1.00 94.69 87 PHE A CA 1
ATOM 723 C C . PHE A 1 87 ? -11.162 0.270 -0.545 1.00 94.69 87 PHE A C 1
ATOM 725 O O . PHE A 1 87 ? -10.323 1.085 -0.920 1.00 94.69 87 PHE A O 1
ATOM 732 N N . LEU A 1 88 ? -12.432 0.329 -0.951 1.00 92.81 88 LEU A N 1
ATOM 733 C CA . LEU A 1 88 ? -12.942 1.402 -1.806 1.00 92.81 88 LEU A CA 1
ATOM 734 C C . LEU A 1 88 ? -12.875 2.773 -1.127 1.00 92.81 88 LEU A C 1
ATOM 736 O O . LEU A 1 88 ? -12.508 3.765 -1.757 1.00 92.81 88 LEU A O 1
ATOM 740 N N . GLU A 1 89 ? -13.268 2.878 0.143 1.00 92.38 89 GLU A N 1
ATOM 741 C CA . GLU A 1 89 ? -13.139 4.128 0.896 1.00 92.38 89 GLU A CA 1
ATOM 742 C C . GLU A 1 89 ? -11.672 4.509 1.108 1.00 92.38 89 GLU A C 1
ATOM 744 O O . GLU A 1 89 ? -11.309 5.685 0.987 1.00 92.38 89 GLU A O 1
ATOM 749 N N . PHE A 1 90 ? -10.822 3.521 1.388 1.00 91.38 90 PHE A N 1
ATO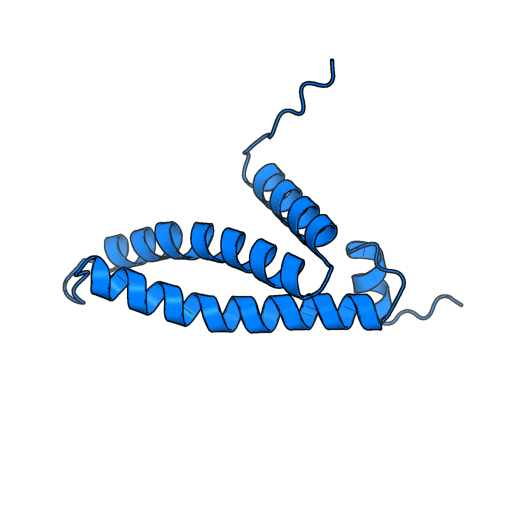M 750 C CA . PHE A 1 90 ? -9.383 3.695 1.529 1.00 91.38 90 PHE A CA 1
ATOM 751 C C . PHE A 1 90 ? -8.751 4.236 0.241 1.00 91.38 90 PHE A C 1
ATOM 753 O O . PHE A 1 90 ? -8.047 5.248 0.288 1.00 91.38 90 PHE A O 1
ATOM 760 N N . GLU A 1 91 ? -9.053 3.622 -0.902 1.00 91.62 91 GLU A N 1
ATOM 761 C CA . GLU A 1 91 ? -8.591 4.042 -2.224 1.00 91.62 91 GLU A CA 1
ATOM 762 C C . GLU A 1 91 ? -9.069 5.466 -2.544 1.00 91.62 91 GLU A C 1
ATOM 764 O O . GLU A 1 91 ? -8.256 6.346 -2.835 1.00 91.62 91 GLU A O 1
ATOM 769 N N . LYS A 1 92 ? -10.370 5.755 -2.392 1.00 89.38 92 LYS A N 1
ATOM 770 C CA . LYS A 1 92 ? -10.924 7.108 -2.602 1.00 89.38 92 LYS A CA 1
ATOM 771 C C . LYS A 1 92 ? -10.226 8.151 -1.732 1.00 89.38 92 LYS A C 1
ATOM 773 O O . LYS A 1 92 ? -9.912 9.247 -2.198 1.00 89.38 92 LYS A O 1
ATOM 778 N N . LYS A 1 93 ? -9.954 7.820 -0.467 1.00 89.25 93 LYS A N 1
ATOM 779 C CA . LYS A 1 93 ? -9.229 8.694 0.463 1.00 89.25 93 LYS A CA 1
ATOM 780 C C . LYS A 1 93 ? -7.770 8.885 0.048 1.00 89.25 93 LYS A C 1
ATOM 782 O O . LYS A 1 93 ? -7.233 9.973 0.250 1.00 89.25 93 LYS A O 1
ATOM 787 N N . MET A 1 94 ? -7.129 7.863 -0.516 1.00 89.19 94 MET A N 1
ATOM 788 C CA . MET A 1 94 ? -5.770 7.948 -1.049 1.00 89.19 94 MET A CA 1
ATOM 789 C C . MET A 1 94 ? -5.722 8.876 -2.271 1.00 89.19 94 MET A C 1
ATOM 791 O O . MET A 1 94 ? -4.949 9.832 -2.273 1.00 89.19 94 MET A O 1
ATOM 795 N N . PHE A 1 95 ? -6.605 8.681 -3.252 1.00 88.19 95 PHE A N 1
ATOM 796 C CA . PHE A 1 95 ? -6.689 9.549 -4.431 1.00 88.19 95 PHE A CA 1
ATOM 797 C C . PHE A 1 95 ? -7.076 10.990 -4.092 1.00 88.19 95 PHE A C 1
ATOM 799 O O . PHE A 1 95 ? -6.482 11.925 -4.625 1.00 88.19 95 PHE A O 1
ATOM 806 N N . SER A 1 96 ? -7.992 11.190 -3.139 1.00 86.19 96 SER A N 1
ATOM 807 C CA . SER A 1 96 ? -8.354 12.531 -2.669 1.00 86.19 96 SER A CA 1
ATOM 808 C C . SER A 1 96 ? -7.160 13.297 -2.091 1.00 86.19 96 SER A C 1
ATOM 810 O O . SER A 1 96 ? -7.156 14.525 -2.151 1.00 86.19 96 SER A O 1
ATOM 812 N N . LYS A 1 97 ? -6.163 12.609 -1.518 1.00 83.62 97 LYS A N 1
ATOM 813 C CA . LYS A 1 97 ? -4.928 13.234 -1.012 1.00 83.62 97 LYS A CA 1
ATOM 814 C C . LYS A 1 97 ? -3.909 13.513 -2.112 1.00 83.62 97 LYS A C 1
ATOM 816 O O . LYS A 1 97 ? -3.120 14.436 -1.970 1.00 83.62 97 LYS A O 1
ATOM 821 N N . LEU A 1 98 ? -3.952 12.750 -3.201 1.00 81.94 98 LEU A N 1
ATOM 822 C CA . LEU A 1 98 ? -3.125 12.951 -4.393 1.00 81.94 98 LEU A CA 1
ATOM 823 C C . LEU A 1 98 ? -3.644 14.091 -5.295 1.00 81.94 98 LEU A C 1
ATOM 825 O O . LEU A 1 98 ? -3.133 14.284 -6.390 1.00 81.94 98 LEU A O 1
ATOM 829 N N . GLY A 1 99 ? -4.659 14.847 -4.856 1.00 77.88 99 GLY A N 1
ATOM 830 C CA . GLY A 1 99 ? -5.234 15.967 -5.611 1.00 77.88 99 GLY A CA 1
ATOM 831 C C . GLY A 1 99 ? -6.341 15.565 -6.588 1.00 77.88 99 GLY A C 1
ATOM 832 O O . GLY A 1 99 ? -7.025 16.436 -7.126 1.00 77.88 99 GLY A O 1
ATOM 833 N N . PHE A 1 100 ? -6.604 14.266 -6.753 1.00 71.12 100 PHE A N 1
ATOM 834 C CA . PHE A 1 100 ? -7.746 13.769 -7.514 1.00 71.12 100 PHE A CA 1
ATOM 835 C C . PHE A 1 100 ? -9.020 13.938 -6.675 1.00 71.12 100 PHE A C 1
ATOM 837 O O . PHE A 1 100 ? -9.457 13.038 -5.955 1.00 71.12 100 PHE A O 1
ATOM 844 N N . LYS A 1 101 ? -9.622 15.133 -6.725 1.00 59.34 101 LYS A N 1
ATOM 845 C CA . LYS A 1 101 ? -10.960 15.364 -6.168 1.00 59.34 101 LYS A CA 1
ATOM 846 C C . LYS A 1 101 ? -11.979 14.603 -7.014 1.00 59.34 101 LYS A C 1
ATOM 848 O O . LYS A 1 101 ? -12.480 15.119 -8.009 1.00 59.34 101 LYS A O 1
ATOM 853 N N . PHE A 1 102 ? -12.345 13.402 -6.575 1.00 61.84 102 PHE A N 1
ATOM 854 C CA . PHE A 1 102 ? -13.597 12.774 -6.986 1.00 61.84 102 PHE A CA 1
ATOM 855 C C . PHE A 1 102 ? -14.747 13.613 -6.422 1.00 61.84 102 PHE A C 1
ATOM 857 O O . PHE A 1 102 ? -15.221 13.388 -5.308 1.00 61.84 102 PHE A O 1
ATOM 864 N N . SER A 1 103 ? -15.142 14.653 -7.158 1.00 51.00 103 SER A N 1
ATOM 865 C CA . SER A 1 103 ? -16.291 15.477 -6.808 1.00 51.00 103 SER A CA 1
ATOM 866 C C . SER A 1 103 ? -17.535 14.597 -6.877 1.00 51.00 103 SER A C 1
ATOM 868 O O . SER A 1 103 ? -18.077 14.338 -7.950 1.00 51.00 103 SER A O 1
ATOM 870 N N . LYS A 1 104 ? -17.985 14.095 -5.722 1.00 51.31 104 LYS A N 1
ATOM 871 C CA . LYS A 1 104 ? -19.350 13.597 -5.578 1.00 51.31 104 LYS A CA 1
ATOM 872 C C . LYS A 1 104 ? -20.250 14.819 -5.736 1.00 51.31 104 LYS A C 1
ATOM 874 O O . LYS A 1 104 ? -20.520 15.527 -4.768 1.00 51.31 104 LYS A O 1
ATOM 879 N N . LYS A 1 105 ? -20.690 15.078 -6.966 1.00 44.94 105 LYS A N 1
ATOM 880 C CA . LYS A 1 105 ? -21.821 15.961 -7.234 1.00 44.94 105 LYS A CA 1
ATOM 881 C C . LYS A 1 105 ? -23.047 15.267 -6.630 1.00 44.94 105 LYS A C 1
ATOM 883 O O . LYS A 1 105 ? -23.644 14.399 -7.254 1.00 44.94 105 LYS A O 1
ATOM 888 N N . LYS A 1 106 ? -23.325 15.551 -5.355 1.00 44.91 106 LYS A N 1
ATOM 889 C CA . LYS A 1 106 ? -24.622 15.271 -4.736 1.00 44.91 106 LYS A CA 1
ATOM 890 C C . LYS A 1 106 ? -25.596 16.283 -5.340 1.00 44.91 106 LYS A C 1
ATOM 892 O O . LYS A 1 106 ? -25.465 17.471 -5.054 1.00 44.91 106 LYS A O 1
ATOM 897 N N . GLY A 1 107 ? -26.443 15.811 -6.251 1.00 38.19 107 GLY A N 1
ATOM 898 C CA . GLY A 1 107 ? -27.741 16.432 -6.512 1.00 38.19 107 GLY A CA 1
ATOM 899 C C . GLY A 1 107 ? -28.713 16.051 -5.409 1.00 38.19 107 GLY A C 1
ATOM 900 O O . GLY A 1 107 ? -28.484 14.981 -4.793 1.00 38.19 107 GLY A O 1
#

InterPro domains:
  IPR046714 Domain of unknown function DUF6787 [PF20584] (25-102)

pLDDT: mean 85.1, std 12.86, range [38.19, 95.94]

=== Feature glossary ===
Key to the feature types in this record:

pLDDT. pLDDT is the predicted lDDT-Cα score: AlphaFold's confidence that the local environment of each residue (all inter-atomic distances within 15 Å) is correctly placed. It is a per-residue number between 0 and 100, with higher meaning more reliable.

Radius of gyration, Cα contacts, bounding box. The geometric summary reports three shape descriptors. Rg (radius of gyration) measures how spread out the Cα atoms are about their centre of mass; compact globular proteins have small Rg, elongated or unfolded ones large. Cα contacts (<8 Å, |i−j|>4) count long-range residue pairs in spatial proximity — high for tightly packed folds, near zero for rods or random coil. The bounding-box extents give the protein's footprint along x, y, z in Å.

Backbone torsions (φ/ψ). Backbone dihedral angles. Every residue except chain termini has a φ (preceding-C → N → Cα → C) and a ψ (N → Cα → C → next-N). They are reported in degrees following the IUPAC sign convention. Secondary structure is essentially a statement about which (φ, ψ) basin each residue occupies.

Contact-map, Ramachandran, and PAE plots. Plot images: a contact map (which residues are close in 3D, as an N×N binary image), a Ramachandran scatter (backbone torsion angles, revealing secondary-structure composition at a glance), and — for AlphaFold structures — a PAE heatmap (pairwise prediction confidence).

Predicted aligned error. Predicted Aligned Error (PAE) is an AlphaFold confidence matrix: entry (i, j) is the expected error in the position of residue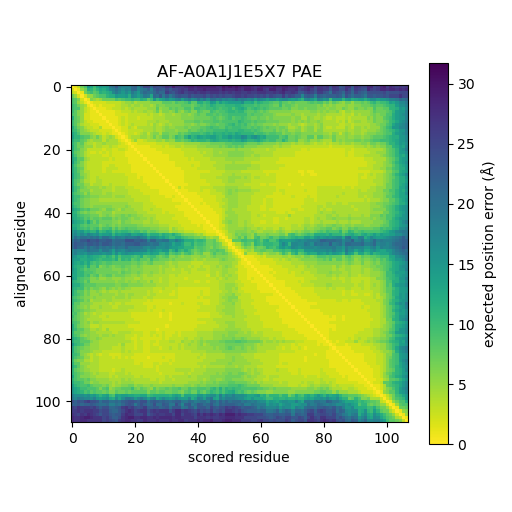 j, in ångströms, when the prediction is superimposed on the true structure at residue i. Low PAE within a block of residues means that block is internally rigid and well-predicted; high PAE between two blocks means their relative placement is uncertai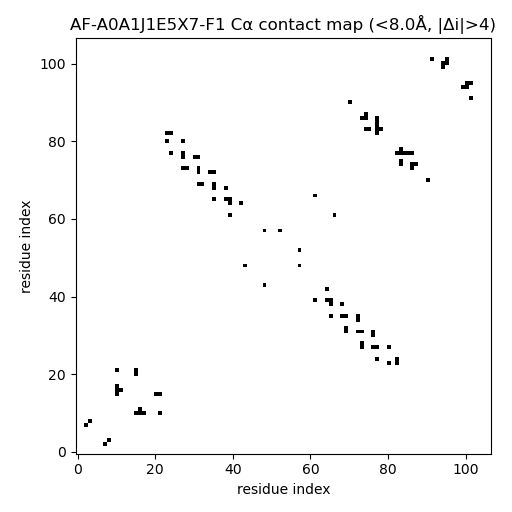n even if each block individually is confident.

Secondary structure (3-state, P-SEA). Three-state secondary structure (P-SEA) collapses the eight DSSP classes into helix (a), strand (b), and coil (c). P-SEA assigns these from Cα geometry alone — distances and angles — without requiring backbone oxygens, so it works on any Cα trace.

Solvent-accessible surface area. Solvent-accessible surface area (SASA) is the area in Å² traced out by the centre of a 1.4 Å probe sphere (a water molecule) rolled over the protein's van der Waals surface (Shrake–Rupley / Lee–Richards construction). Buried residues have near-zero SASA; fully exposed residues can exceed 200 Å². The total SASA scales roughly with the number of surface residues.

Foldseek 3Di. The Foldseek 3Di string encodes local tertiary geometry as a 20-letter alphabet — one character per residue — derived from the relative positions of nearby Cα atoms. Unlike the amino-acid sequence, 3Di is a direct function of the 3D structure, so two proteins with the same fold have similar 3Di strings even at low sequence identity.

B-factor. For experimental (PDB) structures, the B-factor (temperature factor) quantifies the positional spread of each atom in the crystal — a combination of thermal vibration and static disorder — in units of Å². High B-factors mark flexible loops or poorly resolved regions; low B-factors mark the rigid, well-ordered core.

mmCIF coordinates. The mmCIF block holds the 3D Cartesian coordinates of each backbone atom (N, Cα, C, O) in ångströms. mmCIF is the PDB's canonical archive format — a tagged-loop text representation of the atomic model.

InterPro / GO / CATH / organism. Functional annotations link the protein to curated databases. InterPro entries identify conserved domains and families by matching the sequence against member-database signatures (Pfam, PROSITE, CDD, …). Gene Ontology (GO) terms describe molecular function, biological process, and cellular component in a controlled vocabulary. CATH places the structure in a hierarchical fold classification (Class/Architecture/Topology/Homologous-superfamily). The organism is the source species.

Rendered structure images. Structure images are PyMOL renders from six orthogonal camera directions. Cartoon representation draws helices as coils and strands as arrows; sticks shows the backbone as bonds; surface shows the solvent-excluded envelope. Rainbow coloring maps sequence position to hue (blue→red, N→C); chain coloring assigns a distinct color per polypeptide.

Sequence. This is the polypeptide sequence — one letter per residue, N-terminus first. Length ranges from a few dozen residues for small domains to over a thousand for large multi-domain proteins.

Secondary structure (8-state, DSSP). The SS8 string is DSSP's per-residue secondary-structure call. α-helix (H) means an i→i+4 H-bond ladder; β-strand (E) means the residue participates in a β-sheet; 3₁₀ (G) and π (I) are tighter and wider helices; T/S are turns/bends; '-' is loop.

Nearest PDB structures. Structural nearest neighbors (via Foldseek easy-search vs the PDB). Reported per hit: target PDB id, E-value, and alignment TM-score. A TM-score above ~0.5 is the conventional threshold for 'same fold'.